Protein AF-R4VV51-F1 (afdb_monomer)

Radius of gyration: 32.92 Å; Cα contacts (8 Å, |Δi|>4): 30; chains: 1; bounding box: 62×22×104 Å

Mean predicted aligned error: 7.55 Å

Foldseek 3Di:
DVVVLVVVVVVLVVVLVVLVVVLVVVLVVLVVVLVVLVVVLVVVVVVLVVVLVVVVVVVVVVCVVPVPDDCPVVNVVSVVVSVVVVVVSVVVSVVVSVVSVVVSVVSNVVSVVVSVVSVVVSVVVVVVSVVVVVVVVVVVVVVVVVD

Sequence (147 aa):
MTTAFDFQRSMIEQTHQMTHETIEAQKTAVNAMADSVATLEQVADQNVELSHEAVHAYLDAIEQVVPEAEFGDVRELVDDGYESAAEFQDETWTAVHEAVEEGVQNFETAADNYGEMVDSSFDTYLQAHEQVEASAEEFEEIDVSAD

Nearest PDB structures (foldseek):
  7n6g-assembly1_3T  TM=4.284E-01  e=4.941E+00  Chlamydomonas reinhardtii

pLDDT: mean 90.92, std 7.89, range [49.34, 97.81]

Solvent-accessible surface area (backbone atoms only — not comparable to full-atom values): 7995 Å² total; per-residue (Å²): 115,64,77,60,53,55,52,51,52,52,54,49,55,51,51,51,51,52,50,53,54,49,52,52,52,49,51,51,52,52,52,55,54,51,57,46,50,63,54,51,50,56,52,50,53,52,51,50,54,54,51,52,51,49,52,51,52,52,52,53,56,48,33,76,76,38,77,87,60,81,54,63,73,56,49,52,54,49,50,55,50,50,51,56,50,48,54,54,46,52,57,49,50,51,54,49,50,53,53,46,53,52,49,49,54,52,46,49,54,52,49,50,56,48,49,55,51,50,50,54,52,47,56,52,49,49,55,55,49,54,54,50,50,55,53,52,53,53,52,51,55,54,55,68,72,74,112

Structure (mmCIF, N/CA/C/O backbone):
data_AF-R4VV51-F1
#
_entry.id   AF-R4VV51-F1
#
loop_
_atom_site.group_PDB
_atom_site.id
_atom_site.type_symbol
_atom_site.label_atom_id
_atom_site.label_alt_id
_atom_site.label_comp_id
_atom_site.label_asym_id
_atom_site.label_entity_id
_atom_site.label_seq_id
_atom_site.pdbx_PDB_ins_code
_atom_site.Cartn_x
_atom_site.Cartn_y
_atom_site.Cartn_z
_atom_site.occupancy
_atom_site.B_iso_or_equiv
_atom_site.auth_seq_id
_atom_site.auth_comp_id
_atom_site.auth_asym_id
_atom_site.auth_atom_id
_atom_site.pdbx_PDB_model_num
ATOM 1 N N . MET A 1 1 ? 16.305 -6.384 -49.659 1.00 66.88 1 MET A N 1
ATOM 2 C CA . MET A 1 1 ? 16.487 -6.360 -48.186 1.00 66.88 1 MET A CA 1
ATOM 3 C C . MET A 1 1 ? 15.325 -5.703 -47.442 1.00 66.88 1 MET A C 1
ATOM 5 O O . MET A 1 1 ? 15.006 -6.150 -46.347 1.00 66.88 1 MET A O 1
ATOM 9 N N . THR A 1 2 ? 14.642 -4.738 -48.054 1.00 76.75 2 THR A N 1
ATOM 10 C CA . THR A 1 2 ? 13.530 -3.941 -47.502 1.00 76.75 2 THR A CA 1
ATOM 11 C C . THR A 1 2 ? 12.468 -4.741 -46.730 1.00 76.75 2 THR A C 1
ATOM 13 O O . THR A 1 2 ? 12.211 -4.452 -45.572 1.00 76.75 2 THR A O 1
ATOM 16 N N . THR A 1 3 ? 11.945 -5.853 -47.270 1.00 83.19 3 THR A N 1
ATOM 17 C CA . THR A 1 3 ? 10.921 -6.664 -46.567 1.00 83.19 3 THR A CA 1
ATOM 18 C C . THR A 1 3 ? 11.386 -7.233 -45.216 1.00 83.19 3 THR A C 1
ATOM 20 O O . THR A 1 3 ? 10.570 -7.459 -44.325 1.00 83.19 3 THR A O 1
ATOM 23 N N . ALA A 1 4 ? 12.687 -7.497 -45.046 1.00 82.44 4 ALA A N 1
ATOM 24 C CA . ALA A 1 4 ? 13.231 -7.963 -43.771 1.00 82.44 4 ALA A CA 1
ATOM 25 C C . ALA A 1 4 ? 13.400 -6.810 -42.767 1.00 82.44 4 ALA A C 1
ATOM 27 O O . ALA A 1 4 ? 13.157 -7.018 -41.578 1.00 82.44 4 ALA A O 1
ATOM 28 N N . PHE A 1 5 ? 13.773 -5.615 -43.238 1.00 85.75 5 PHE A N 1
ATOM 29 C CA . PHE A 1 5 ? 13.862 -4.401 -42.423 1.00 85.75 5 PHE A CA 1
ATOM 30 C C . PHE A 1 5 ? 12.477 -3.932 -41.957 1.00 85.75 5 PHE A C 1
ATOM 32 O O . PHE A 1 5 ? 12.295 -3.708 -40.762 1.00 85.75 5 PHE A O 1
ATOM 39 N N . ASP A 1 6 ? 11.471 -3.951 -42.836 1.00 83.88 6 ASP A N 1
ATOM 40 C CA . ASP A 1 6 ? 10.069 -3.660 -42.495 1.00 83.88 6 ASP A CA 1
ATOM 41 C C . ASP A 1 6 ? 9.536 -4.587 -41.394 1.00 83.88 6 ASP A C 1
ATOM 43 O O . ASP A 1 6 ? 8.883 -4.159 -40.439 1.00 83.88 6 ASP A O 1
ATOM 47 N N . PHE A 1 7 ? 9.838 -5.885 -41.507 1.00 87.44 7 PHE A N 1
ATOM 48 C CA . PHE A 1 7 ? 9.443 -6.866 -40.502 1.00 87.44 7 PHE A CA 1
ATOM 49 C C . PHE A 1 7 ? 10.130 -6.603 -39.155 1.00 87.44 7 PHE A C 1
ATOM 51 O O . PHE A 1 7 ? 9.480 -6.671 -38.111 1.00 87.44 7 PHE A O 1
ATOM 58 N N . GLN A 1 8 ? 11.427 -6.273 -39.166 1.00 86.50 8 GLN A N 1
ATOM 59 C CA . GLN A 1 8 ? 12.164 -5.897 -37.957 1.00 86.50 8 GLN A CA 1
ATOM 60 C C . GLN A 1 8 ? 11.563 -4.650 -37.310 1.00 86.50 8 GLN A C 1
ATOM 62 O O . GLN A 1 8 ? 11.255 -4.697 -36.121 1.00 86.50 8 GLN A O 1
ATOM 67 N N . ARG A 1 9 ? 11.303 -3.597 -38.090 1.00 87.62 9 ARG A N 1
ATOM 68 C CA . ARG A 1 9 ? 10.659 -2.365 -37.625 1.00 87.62 9 ARG A CA 1
ATOM 69 C C . ARG A 1 9 ? 9.313 -2.640 -36.953 1.00 87.62 9 ARG A C 1
ATOM 71 O O . ARG A 1 9 ? 9.108 -2.217 -35.821 1.00 87.62 9 ARG A O 1
ATOM 78 N N . SER A 1 10 ? 8.447 -3.439 -37.580 1.00 89.62 10 SER A N 1
ATOM 79 C CA . SER A 1 10 ? 7.157 -3.828 -36.985 1.00 89.62 10 SER A CA 1
ATOM 80 C C . SER A 1 10 ? 7.298 -4.583 -35.657 1.00 89.62 10 SER A C 1
ATOM 82 O O . SER A 1 10 ? 6.535 -4.337 -34.727 1.00 89.62 10 SER A O 1
ATOM 84 N N . MET A 1 11 ? 8.257 -5.509 -35.535 1.00 88.81 11 MET A N 1
ATOM 85 C CA . MET A 1 11 ? 8.483 -6.236 -34.274 1.00 88.81 11 MET A CA 1
ATOM 86 C C . MET A 1 11 ? 8.996 -5.320 -33.158 1.00 88.81 11 MET A C 1
ATOM 88 O O . MET A 1 11 ? 8.626 -5.479 -31.993 1.00 88.81 11 MET A O 1
ATOM 92 N N . ILE A 1 12 ? 9.860 -4.376 -33.527 1.00 87.94 12 ILE A N 1
ATOM 93 C CA . ILE A 1 12 ? 10.438 -3.367 -32.644 1.00 87.94 12 ILE A CA 1
ATOM 94 C C . ILE A 1 12 ? 9.297 -2.473 -32.118 1.00 87.94 12 ILE A C 1
ATOM 96 O O . ILE A 1 12 ? 9.065 -2.449 -30.909 1.00 87.94 12 ILE A O 1
ATOM 100 N N . GLU A 1 13 ? 8.489 -1.878 -33.000 1.00 89.38 13 GLU A N 1
ATOM 101 C CA . GLU A 1 13 ? 7.303 -1.069 -32.645 1.00 89.38 13 GLU A CA 1
ATOM 102 C C . GLU A 1 13 ? 6.301 -1.839 -31.770 1.00 89.38 13 GLU A C 1
ATOM 104 O O . GLU A 1 13 ? 5.819 -1.324 -30.762 1.00 89.38 13 GLU A O 1
ATOM 109 N N . GLN A 1 14 ? 6.049 -3.113 -32.077 1.00 92.81 14 GLN A N 1
ATOM 110 C CA . GLN A 1 14 ? 5.167 -3.951 -31.264 1.00 92.81 14 GLN A CA 1
ATOM 111 C C . GLN A 1 14 ? 5.712 -4.195 -29.848 1.00 92.81 14 GLN A C 1
ATOM 113 O O . GLN A 1 14 ? 4.947 -4.217 -28.884 1.00 92.81 14 GLN A O 1
ATOM 118 N N . THR A 1 15 ? 7.025 -4.379 -29.701 1.00 90.94 15 THR A N 1
ATOM 119 C CA . THR A 1 15 ? 7.662 -4.577 -28.387 1.00 90.94 15 THR A CA 1
ATOM 120 C C . THR A 1 15 ? 7.609 -3.299 -27.551 1.00 90.94 15 THR A C 1
ATOM 122 O O . THR A 1 15 ? 7.370 -3.349 -26.342 1.00 90.94 15 THR A O 1
ATOM 125 N N . HIS A 1 16 ? 7.800 -2.149 -28.197 1.00 91.81 16 HIS A N 1
ATOM 126 C CA . HIS A 1 16 ? 7.688 -0.832 -27.575 1.00 91.81 16 HIS A CA 1
ATOM 127 C C . HIS A 1 16 ? 6.284 -0.573 -27.040 1.00 91.81 16 HIS A C 1
ATOM 129 O O . HIS A 1 16 ? 6.122 -0.293 -25.850 1.00 91.81 16 HIS A O 1
ATOM 135 N N . GLN A 1 17 ? 5.270 -0.812 -27.871 1.00 93.81 17 GLN A N 1
ATOM 136 C CA . GLN A 1 17 ? 3.879 -0.703 -27.457 1.00 93.81 17 GLN A CA 1
ATOM 137 C C . GLN A 1 17 ? 3.551 -1.657 -26.298 1.00 93.81 17 GLN A C 1
ATOM 139 O O . GLN A 1 17 ? 2.963 -1.237 -25.304 1.00 93.81 17 GLN A O 1
ATOM 144 N N . MET A 1 18 ? 3.986 -2.919 -26.375 1.00 96.00 18 MET A N 1
ATOM 145 C CA . MET A 1 18 ? 3.770 -3.895 -25.300 1.00 96.00 18 MET A CA 1
ATOM 146 C C . MET A 1 18 ? 4.420 -3.463 -23.978 1.00 96.00 18 MET A C 1
ATOM 148 O O . MET A 1 18 ? 3.883 -3.730 -22.901 1.00 96.00 18 MET A O 1
ATOM 152 N N . THR A 1 19 ? 5.572 -2.793 -24.041 1.00 94.25 19 THR A N 1
ATOM 153 C CA . THR A 1 19 ? 6.252 -2.273 -22.849 1.00 94.25 19 THR A CA 1
ATOM 154 C C . THR A 1 19 ? 5.420 -1.175 -22.192 1.00 94.25 19 THR A C 1
ATOM 156 O O . THR A 1 19 ? 5.174 -1.240 -20.989 1.00 94.25 19 THR A O 1
ATOM 159 N N . HIS A 1 20 ? 4.907 -0.233 -22.985 1.00 95.12 20 HIS A N 1
ATOM 160 C CA . HIS A 1 20 ? 3.994 0.811 -22.519 1.00 95.12 20 HIS A CA 1
ATOM 161 C C . HIS A 1 20 ? 2.710 0.234 -21.910 1.00 95.12 20 HIS A C 1
ATOM 163 O O . HIS A 1 20 ? 2.332 0.583 -20.793 1.00 95.12 20 HIS A O 1
ATOM 169 N N . GLU A 1 21 ? 2.075 -0.716 -22.598 1.00 96.69 21 GLU A N 1
ATOM 170 C CA . GLU A 1 21 ? 0.874 -1.398 -22.102 1.00 96.69 21 GLU A CA 1
ATOM 171 C C . GLU A 1 21 ? 1.137 -2.138 -20.782 1.00 96.69 21 GLU A C 1
ATOM 173 O O . GLU A 1 21 ? 0.287 -2.154 -19.893 1.00 96.69 21 GLU A O 1
ATOM 178 N N . THR A 1 22 ? 2.330 -2.716 -20.620 1.00 96.44 22 THR A N 1
ATOM 179 C CA . THR A 1 22 ? 2.732 -3.382 -19.375 1.00 96.44 22 THR A CA 1
ATOM 180 C C . THR A 1 22 ? 2.908 -2.385 -18.232 1.00 96.44 22 THR A C 1
ATOM 182 O O . THR A 1 22 ? 2.463 -2.662 -17.119 1.00 96.44 22 THR A O 1
ATOM 185 N N . ILE A 1 23 ? 3.531 -1.232 -18.489 1.00 96.12 23 ILE A N 1
ATOM 186 C CA . ILE A 1 23 ? 3.700 -0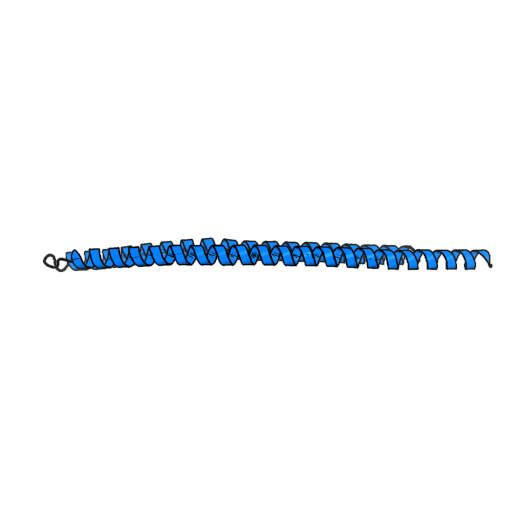.161 -17.497 1.00 96.12 23 ILE A CA 1
ATOM 187 C C . ILE A 1 23 ? 2.329 0.347 -17.029 1.00 96.12 23 ILE A C 1
ATOM 189 O O . ILE A 1 23 ? 2.064 0.401 -15.828 1.00 96.12 23 ILE A O 1
ATOM 193 N N . GLU A 1 24 ? 1.421 0.624 -17.962 1.00 96.25 24 GLU A N 1
ATOM 194 C CA . GLU A 1 24 ? 0.063 1.079 -17.646 1.00 96.25 24 GLU A CA 1
ATOM 195 C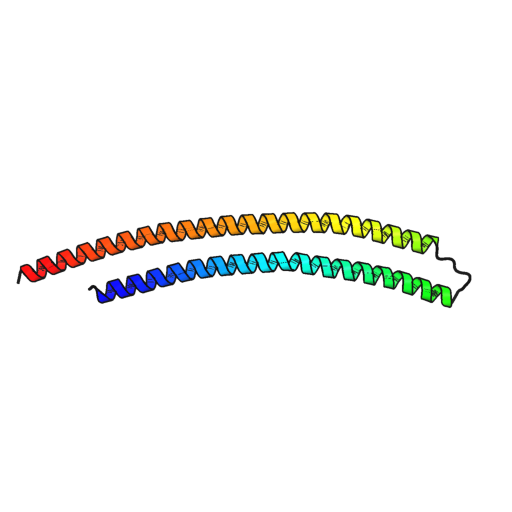 C . GLU A 1 24 ? -0.754 0.016 -16.896 1.00 96.25 24 GLU A C 1
ATOM 197 O O . GLU A 1 24 ? -1.475 0.324 -15.940 1.00 96.25 24 GLU A O 1
ATOM 202 N N . ALA A 1 25 ? -0.594 -1.263 -17.248 1.00 97.62 25 ALA A N 1
ATOM 203 C CA . ALA A 1 25 ? -1.204 -2.361 -16.503 1.00 97.62 25 ALA A CA 1
ATOM 204 C C . ALA A 1 25 ? -0.685 -2.434 -15.056 1.00 97.62 25 ALA A C 1
ATOM 206 O O . ALA A 1 25 ? -1.466 -2.679 -14.134 1.00 97.62 25 ALA A O 1
ATOM 207 N N . GLN A 1 26 ? 0.611 -2.193 -14.835 1.00 95.94 26 GLN A N 1
ATOM 208 C CA . GLN A 1 26 ? 1.190 -2.143 -13.491 1.00 95.94 26 GLN A CA 1
ATOM 209 C C . GLN A 1 26 ? 0.667 -0.948 -12.688 1.00 95.94 26 GLN A C 1
ATOM 211 O O . GLN A 1 26 ? 0.258 -1.139 -11.544 1.00 95.94 26 GLN A O 1
ATOM 216 N N . LYS A 1 27 ? 0.599 0.251 -13.283 1.00 97.06 27 LYS A N 1
ATOM 217 C CA . LYS A 1 27 ? 0.005 1.447 -12.651 1.00 97.06 27 LYS A CA 1
ATOM 218 C C . LYS A 1 27 ? -1.450 1.203 -12.256 1.00 97.06 27 LYS A C 1
ATOM 220 O O . LYS A 1 27 ? -1.8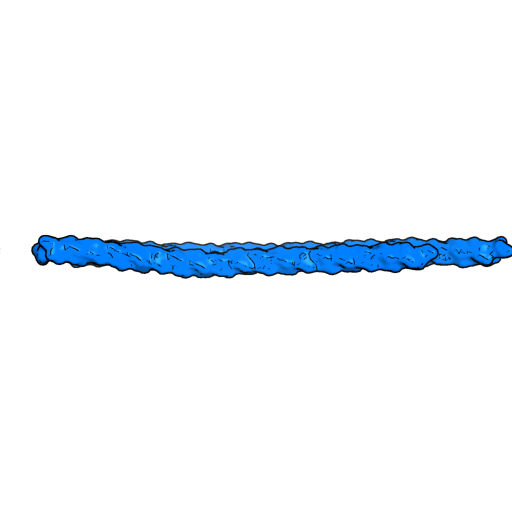41 1.477 -11.125 1.00 97.06 27 LYS A O 1
ATOM 225 N N . THR A 1 28 ? -2.232 0.594 -13.145 1.00 97.50 28 THR A N 1
ATOM 226 C CA . THR A 1 28 ? -3.625 0.215 -12.865 1.00 97.50 28 THR A CA 1
ATOM 227 C C . THR A 1 28 ? -3.722 -0.764 -11.692 1.00 97.50 28 THR A C 1
ATOM 229 O O . THR A 1 28 ? -4.563 -0.598 -10.813 1.00 97.50 28 THR A O 1
ATOM 232 N N . ALA A 1 29 ? -2.857 -1.783 -11.650 1.00 97.38 29 ALA A N 1
ATOM 233 C CA . ALA A 1 29 ? -2.854 -2.767 -10.570 1.00 97.38 29 ALA A CA 1
ATOM 234 C C . ALA A 1 29 ? -2.480 -2.149 -9.214 1.00 97.38 29 ALA A C 1
ATOM 236 O O . ALA A 1 29 ? -3.087 -2.491 -8.202 1.00 97.38 29 ALA A O 1
ATOM 237 N N . VAL A 1 30 ? -1.508 -1.234 -9.196 1.00 96.00 30 VAL A N 1
ATOM 238 C CA . VAL A 1 30 ? -1.092 -0.509 -7.988 1.00 96.00 30 VAL A CA 1
ATOM 239 C C . VAL A 1 30 ? -2.220 0.385 -7.469 1.00 96.00 30 VAL A C 1
ATOM 241 O O . VAL A 1 30 ? -2.539 0.309 -6.285 1.00 96.00 30 VAL A O 1
ATOM 244 N N . ASN A 1 31 ? -2.890 1.138 -8.344 1.00 95.56 31 ASN A N 1
ATOM 245 C CA . ASN A 1 31 ? -4.063 1.936 -7.970 1.00 95.56 31 ASN A CA 1
ATOM 246 C C . ASN A 1 31 ? -5.198 1.060 -7.416 1.00 95.56 31 ASN A C 1
ATOM 248 O O . ASN A 1 31 ? -5.744 1.350 -6.360 1.00 95.56 31 ASN A O 1
ATOM 252 N N . ALA A 1 32 ? -5.487 -0.080 -8.050 1.00 96.88 32 ALA A N 1
ATOM 253 C CA . ALA A 1 32 ? -6.500 -1.008 -7.545 1.00 96.88 32 ALA A CA 1
ATOM 254 C C . ALA A 1 32 ? -6.143 -1.596 -6.164 1.00 96.88 32 ALA A C 1
ATOM 256 O O . ALA A 1 32 ? -7.027 -1.853 -5.345 1.00 96.88 32 ALA A O 1
ATOM 257 N N . MET A 1 33 ? -4.854 -1.825 -5.888 1.00 94.44 33 MET A N 1
ATOM 258 C CA . MET A 1 33 ? -4.401 -2.214 -4.550 1.00 94.44 33 MET A CA 1
ATOM 259 C C . MET A 1 33 ? -4.578 -1.075 -3.543 1.00 94.44 33 MET A C 1
ATOM 261 O O . MET A 1 33 ? -5.014 -1.342 -2.426 1.00 94.44 33 MET A O 1
ATOM 265 N N . ALA A 1 34 ? -4.292 0.170 -3.923 1.00 95.00 34 ALA A N 1
ATOM 266 C CA . ALA A 1 34 ? -4.526 1.331 -3.069 1.00 95.00 34 ALA A CA 1
ATOM 267 C C . ALA A 1 34 ? -6.016 1.492 -2.730 1.00 95.00 34 ALA A C 1
ATOM 269 O O . ALA A 1 34 ? -6.369 1.556 -1.556 1.00 95.00 34 ALA A O 1
ATOM 270 N N . ASP A 1 35 ? -6.902 1.390 -3.722 1.00 93.69 35 ASP A N 1
ATOM 271 C CA . ASP A 1 35 ? -8.357 1.427 -3.519 1.00 93.69 35 ASP A CA 1
ATOM 272 C C . ASP A 1 35 ? -8.854 0.315 -2.575 1.00 93.69 35 ASP A C 1
ATOM 274 O O . ASP A 1 35 ? -9.837 0.475 -1.844 1.00 93.69 35 ASP A O 1
ATOM 278 N N . SER A 1 36 ? -8.169 -0.835 -2.550 1.00 95.81 36 SER A N 1
ATOM 279 C CA . SER A 1 36 ? -8.524 -1.930 -1.643 1.00 95.81 36 SER A CA 1
ATOM 280 C C . SER A 1 36 ? -8.314 -1.579 -0.167 1.00 95.81 36 SER A C 1
ATOM 282 O O . SER A 1 36 ? -9.007 -2.133 0.685 1.00 95.81 36 SER A O 1
ATOM 284 N N . VAL A 1 37 ? -7.428 -0.628 0.146 1.00 96.19 37 VAL A N 1
ATOM 285 C CA . VAL A 1 37 ? -7.182 -0.156 1.517 1.00 96.19 37 VAL A CA 1
ATOM 286 C C . VAL A 1 37 ? -8.428 0.514 2.090 1.00 96.19 37 VAL A C 1
ATOM 288 O O . VAL A 1 37 ? -8.835 0.165 3.194 1.00 96.19 37 VAL A O 1
ATOM 291 N N . ALA A 1 38 ? -9.112 1.355 1.309 1.00 91.88 38 ALA A N 1
ATOM 292 C CA . ALA A 1 38 ? -10.389 1.954 1.712 1.00 91.88 38 ALA A CA 1
ATOM 293 C C . ALA A 1 38 ? -11.476 0.893 1.970 1.00 91.88 38 ALA A C 1
ATOM 295 O O . ALA A 1 38 ? -12.313 1.024 2.861 1.00 91.88 38 ALA A O 1
ATOM 296 N N . THR A 1 39 ? -11.451 -0.210 1.214 1.00 95.12 39 THR A N 1
ATOM 297 C CA . THR A 1 39 ? -12.362 -1.338 1.465 1.00 95.12 39 THR A CA 1
ATOM 298 C C . THR A 1 39 ? -12.027 -2.051 2.779 1.00 95.12 39 THR A C 1
ATOM 300 O O . THR A 1 39 ? -12.931 -2.479 3.496 1.00 95.12 39 THR A O 1
ATOM 303 N N . LEU A 1 40 ? -10.738 -2.196 3.108 1.00 95.12 40 LEU A N 1
ATOM 304 C CA . LEU A 1 40 ? -10.293 -2.818 4.357 1.00 95.12 40 LEU A CA 1
ATOM 305 C C . LEU A 1 40 ? -10.661 -1.975 5.580 1.00 95.12 40 LEU A C 1
ATOM 307 O O . LEU A 1 40 ? -11.135 -2.543 6.561 1.00 95.12 40 LEU A O 1
ATOM 311 N N . GLU A 1 41 ? -10.494 -0.657 5.499 1.00 94.75 41 GLU A N 1
ATOM 312 C CA . GLU A 1 41 ? -10.951 0.300 6.512 1.00 94.75 41 GLU A CA 1
ATOM 313 C C . GLU A 1 41 ? -12.453 0.146 6.772 1.00 94.75 41 GLU A C 1
ATOM 315 O O . GLU A 1 41 ? -12.857 -0.160 7.891 1.00 94.75 41 GLU A O 1
ATOM 320 N N . GLN A 1 42 ? -13.279 0.185 5.721 1.00 93.94 42 GLN A N 1
ATOM 321 C CA . GLN A 1 42 ? -14.729 0.044 5.867 1.00 93.94 42 GLN A CA 1
ATOM 322 C C . GLN A 1 42 ? -15.143 -1.289 6.519 1.00 93.94 42 GLN A C 1
ATOM 324 O O . GLN A 1 42 ? -16.137 -1.362 7.245 1.00 93.94 42 GLN A O 1
ATOM 329 N N . VAL A 1 43 ? -14.420 -2.379 6.241 1.00 95.81 43 VAL A N 1
ATOM 330 C CA . VAL A 1 43 ? -14.655 -3.680 6.890 1.00 95.81 43 VAL A CA 1
ATOM 331 C C . VAL A 1 43 ? -14.196 -3.665 8.349 1.00 95.81 43 VAL A C 1
ATOM 333 O O . VAL A 1 43 ? -14.831 -4.303 9.192 1.00 95.81 43 VAL A O 1
ATOM 336 N N . ALA A 1 44 ? -13.101 -2.973 8.662 1.00 92.56 44 ALA A N 1
ATOM 337 C CA . ALA A 1 44 ? -12.626 -2.818 10.028 1.00 92.56 44 ALA A CA 1
ATOM 338 C C . ALA A 1 44 ? -13.647 -2.046 10.876 1.00 92.56 44 ALA A C 1
ATOM 340 O O . ALA A 1 44 ? -14.008 -2.531 11.947 1.00 92.56 44 ALA A O 1
ATOM 341 N N . ASP A 1 45 ? -14.183 -0.939 10.365 1.00 91.88 45 ASP A N 1
ATOM 342 C CA . ASP A 1 45 ? -15.184 -0.117 11.057 1.00 91.88 45 ASP A CA 1
ATOM 343 C C . ASP A 1 45 ? -16.467 -0.905 11.345 1.00 91.88 45 ASP A C 1
ATOM 345 O O . ASP A 1 45 ? -16.919 -0.975 12.488 1.00 91.88 45 ASP A O 1
ATOM 349 N N . GLN A 1 46 ? -16.986 -1.629 10.347 1.00 94.06 46 GLN A N 1
ATOM 350 C CA . GLN A 1 46 ? -18.138 -2.519 10.534 1.00 94.06 46 GLN A CA 1
ATOM 351 C C . GLN A 1 46 ? -17.888 -3.587 11.609 1.00 94.06 46 GLN A C 1
ATOM 353 O O . GLN A 1 46 ? -18.788 -3.927 12.373 1.00 94.06 46 GLN A O 1
ATOM 358 N N . ASN A 1 47 ? -16.677 -4.147 11.691 1.00 92.94 47 ASN A N 1
ATOM 359 C CA . ASN A 1 47 ? -16.354 -5.139 12.719 1.00 92.94 47 ASN A CA 1
ATOM 360 C C . ASN A 1 47 ? -16.295 -4.531 14.125 1.00 92.94 47 ASN A C 1
ATOM 362 O O . ASN A 1 47 ? -16.653 -5.215 15.090 1.00 92.94 47 ASN A O 1
ATOM 366 N N . VAL A 1 48 ? -15.841 -3.282 14.250 1.00 92.31 48 VAL A N 1
ATOM 367 C CA . VAL A 1 48 ? -15.828 -2.549 15.521 1.00 92.31 48 VAL A CA 1
ATOM 368 C C . VAL A 1 48 ? -17.256 -2.297 15.988 1.00 92.31 48 VAL A C 1
ATOM 370 O O . VAL A 1 48 ? -17.585 -2.679 17.110 1.00 92.31 48 VAL A O 1
ATOM 373 N N . GLU A 1 49 ? -18.120 -1.778 15.113 1.00 91.50 49 GLU A N 1
ATOM 374 C CA . GLU A 1 49 ? -19.544 -1.559 15.404 1.00 91.50 49 GLU A CA 1
ATOM 375 C C . GLU A 1 49 ? -20.242 -2.862 15.820 1.00 91.50 49 GLU A C 1
ATOM 377 O O . GLU A 1 49 ? -20.882 -2.930 16.868 1.00 91.50 49 GLU A O 1
ATOM 382 N N . LEU A 1 50 ? -20.041 -3.947 15.065 1.00 96.06 50 LEU A N 1
ATOM 383 C CA . LEU A 1 50 ? -20.612 -5.257 15.396 1.00 96.06 50 LEU A CA 1
ATOM 384 C C . LEU A 1 50 ? -20.122 -5.788 16.749 1.00 96.06 50 LEU A C 1
ATOM 386 O O . LEU A 1 50 ? -20.887 -6.406 17.493 1.00 96.06 50 LEU A O 1
ATOM 390 N N . SER A 1 51 ? -18.843 -5.584 17.070 1.00 93.88 51 SER A N 1
ATOM 391 C CA . SER A 1 51 ? -18.274 -6.013 18.351 1.00 93.88 51 SER A CA 1
ATOM 392 C C . SER A 1 51 ? -18.827 -5.186 19.511 1.00 93.88 51 SER A C 1
ATOM 394 O O . SER A 1 51 ? -19.141 -5.746 20.564 1.00 93.88 51 SER A O 1
ATOM 396 N N . HIS A 1 52 ? -18.996 -3.878 19.309 1.00 94.31 52 HIS A N 1
ATOM 397 C CA . HIS A 1 52 ? -19.604 -2.961 20.270 1.00 94.31 52 HIS A CA 1
ATOM 398 C C . HIS A 1 52 ? -21.054 -3.353 20.570 1.00 94.31 52 HIS A C 1
ATOM 400 O O . HIS A 1 52 ? -21.405 -3.592 21.728 1.00 94.31 52 HIS A O 1
ATOM 406 N N . GLU A 1 53 ? -21.861 -3.563 19.529 1.00 94.69 53 GLU A N 1
ATOM 407 C CA . GLU A 1 53 ? -23.245 -4.031 19.651 1.00 94.69 53 GLU A CA 1
ATOM 408 C C . GLU A 1 53 ? -23.343 -5.399 20.338 1.00 94.69 53 GLU A C 1
ATOM 410 O O . GLU A 1 53 ? -24.222 -5.621 21.174 1.00 94.69 53 GLU A O 1
ATOM 415 N N . ALA A 1 54 ? -22.431 -6.328 20.033 1.00 96.38 54 ALA A N 1
ATOM 416 C CA . ALA A 1 54 ? -22.416 -7.652 20.649 1.00 96.38 54 ALA A CA 1
ATOM 417 C C . ALA A 1 54 ? -22.133 -7.596 22.159 1.00 96.38 54 ALA A C 1
ATOM 419 O O . ALA A 1 54 ? -22.717 -8.373 22.921 1.00 96.38 54 ALA A O 1
ATOM 420 N N . VAL A 1 55 ? -21.262 -6.682 22.604 1.00 94.75 55 VAL A N 1
ATOM 421 C CA . VAL A 1 55 ? -20.997 -6.467 24.034 1.00 94.75 55 VAL A CA 1
ATOM 422 C C . VAL A 1 55 ? -22.246 -5.929 24.729 1.00 94.75 55 VAL A C 1
ATOM 424 O O . VAL A 1 55 ? -22.641 -6.481 25.758 1.00 94.75 55 VAL A O 1
ATOM 427 N N . HIS A 1 56 ? -22.915 -4.929 24.150 1.00 93.81 56 HIS A N 1
ATOM 428 C CA . HIS A 1 56 ? -24.179 -4.410 24.687 1.00 93.81 56 HIS A CA 1
ATOM 429 C C . HIS A 1 56 ? -25.262 -5.487 24.754 1.00 93.81 56 HIS A C 1
ATOM 431 O O . HIS A 1 56 ? -25.856 -5.697 25.810 1.00 93.81 56 HIS A O 1
ATOM 437 N N . ALA A 1 57 ? -25.440 -6.263 23.684 1.00 95.12 57 ALA A N 1
ATOM 438 C CA . ALA A 1 57 ? -26.400 -7.363 23.649 1.00 95.12 57 ALA A CA 1
ATOM 439 C C . ALA A 1 57 ? -26.108 -8.441 24.710 1.00 95.12 57 ALA A C 1
ATOM 441 O O . ALA A 1 57 ? -27.030 -9.041 25.271 1.00 95.12 57 ALA A O 1
ATOM 442 N N . TYR A 1 58 ? -24.830 -8.698 25.006 1.00 92.88 58 TYR A N 1
ATOM 443 C CA . TYR A 1 58 ? -24.434 -9.613 26.074 1.00 92.88 58 TYR A CA 1
ATOM 444 C C . TYR A 1 58 ? -24.795 -9.069 27.464 1.00 92.88 58 TYR A C 1
ATOM 446 O O . TYR A 1 58 ? -25.325 -9.819 28.287 1.00 92.88 58 TYR A O 1
ATOM 454 N N . LEU A 1 59 ? -24.567 -7.776 27.718 1.00 92.25 59 LEU A N 1
ATOM 455 C CA . LEU A 1 59 ? -24.976 -7.119 28.966 1.00 92.25 59 LEU A CA 1
ATOM 456 C C . LEU A 1 59 ? -26.505 -7.138 29.129 1.00 92.25 59 LEU A C 1
ATOM 458 O O . LEU A 1 59 ? -27.004 -7.539 30.183 1.00 92.25 59 LEU A O 1
ATOM 462 N N . ASP A 1 60 ? -27.247 -6.835 28.063 1.00 91.19 60 ASP A N 1
ATOM 463 C CA . ASP A 1 60 ? -28.715 -6.879 28.038 1.00 91.19 60 ASP A CA 1
ATOM 464 C C . ASP A 1 60 ? -29.266 -8.283 28.334 1.00 91.19 60 ASP A C 1
ATOM 466 O O . ASP A 1 60 ? -30.298 -8.444 28.992 1.00 91.19 60 ASP A O 1
ATOM 470 N N . ALA A 1 61 ? -28.597 -9.333 27.850 1.00 92.88 61 ALA A N 1
ATOM 471 C CA . ALA A 1 61 ? -28.984 -10.713 28.133 1.00 92.88 61 ALA A CA 1
ATOM 472 C C . ALA A 1 61 ? -28.790 -11.076 29.615 1.00 92.88 61 ALA A C 1
ATOM 474 O O . ALA A 1 61 ? -29.587 -11.839 30.166 1.00 92.88 61 ALA A O 1
ATOM 475 N N . ILE A 1 62 ? -27.763 -10.530 30.274 1.00 91.25 62 ILE A N 1
ATOM 476 C CA . ILE A 1 62 ? -27.527 -10.756 31.705 1.00 91.25 62 ILE A CA 1
ATOM 477 C C . ILE A 1 62 ? -28.559 -10.008 32.552 1.00 91.25 62 ILE A C 1
ATOM 479 O O . ILE A 1 62 ? -29.113 -10.606 33.475 1.00 91.25 62 ILE A O 1
ATOM 483 N N . GLU A 1 63 ? -28.872 -8.751 32.227 1.00 87.38 63 GLU A N 1
ATOM 484 C CA . GLU A 1 63 ? -29.895 -7.967 32.945 1.00 87.38 63 GLU A CA 1
ATOM 485 C C . GLU A 1 63 ? -31.277 -8.626 32.893 1.00 87.38 63 GLU A C 1
ATOM 487 O O . GLU A 1 63 ? -32.019 -8.609 33.874 1.00 87.38 63 GLU A O 1
ATOM 492 N N . GLN A 1 64 ? -31.610 -9.295 31.785 1.00 89.94 64 GLN A N 1
ATOM 493 C CA . GLN A 1 64 ? -32.846 -10.077 31.679 1.00 89.94 64 GLN A CA 1
ATOM 494 C C . GLN A 1 64 ? -32.906 -11.257 32.663 1.00 89.94 64 GLN A C 1
ATOM 496 O O . GLN A 1 64 ? -33.997 -11.664 33.067 1.00 89.94 64 GLN A O 1
ATOM 501 N N . VAL A 1 65 ? -31.756 -11.826 33.039 1.00 90.75 65 VAL A N 1
ATOM 502 C CA . VAL A 1 65 ? -31.658 -12.961 33.973 1.00 90.75 65 VAL A CA 1
ATOM 503 C C . VAL A 1 65 ? -31.521 -12.485 35.421 1.00 90.75 65 VAL A C 1
ATOM 505 O O . VAL A 1 65 ? -32.039 -13.143 36.325 1.00 90.75 65 VAL A O 1
ATOM 508 N N . VAL A 1 66 ? -30.847 -11.355 35.647 1.00 90.31 66 VAL A N 1
ATOM 509 C CA . VAL A 1 66 ? -30.598 -10.767 36.971 1.00 90.31 66 VAL A CA 1
ATOM 510 C C . VAL A 1 66 ? -30.990 -9.282 36.949 1.00 90.31 66 VAL A C 1
ATOM 512 O O . VAL A 1 66 ? -30.130 -8.428 36.744 1.00 90.31 66 VAL A O 1
ATOM 515 N N . PRO A 1 67 ? -32.273 -8.949 37.191 1.00 79.19 67 PRO A N 1
ATOM 516 C CA . PRO A 1 67 ? -32.776 -7.577 37.072 1.00 79.19 67 PRO A CA 1
ATOM 517 C C . PRO A 1 67 ? -32.203 -6.600 38.106 1.00 79.19 67 PRO A C 1
ATOM 519 O O . PRO A 1 67 ? -32.365 -5.395 37.956 1.00 79.19 67 PRO A O 1
ATOM 522 N N . GLU A 1 68 ? -31.588 -7.106 39.182 1.00 83.81 68 GLU A N 1
ATOM 523 C CA . GLU A 1 68 ? -30.925 -6.275 40.196 1.00 83.81 68 GLU A CA 1
ATOM 524 C C . GLU A 1 68 ? -29.478 -5.911 39.825 1.00 83.81 68 GLU A C 1
ATOM 526 O O . GLU A 1 68 ? -28.835 -5.158 40.556 1.00 83.81 68 GLU A O 1
ATOM 531 N N . ALA A 1 69 ? -28.935 -6.475 38.741 1.00 78.75 69 ALA A N 1
ATOM 532 C CA . ALA A 1 69 ? -27.611 -6.120 38.257 1.00 78.75 69 ALA A CA 1
ATOM 533 C C . ALA A 1 69 ? -27.681 -4.789 37.495 1.00 78.75 69 ALA A C 1
ATOM 535 O O . ALA A 1 69 ? -28.402 -4.673 36.509 1.00 78.75 69 ALA A O 1
ATOM 536 N N . GLU A 1 70 ? -26.918 -3.795 37.946 1.00 83.31 70 GLU A N 1
ATOM 537 C CA . GLU A 1 70 ? -26.769 -2.509 37.264 1.00 83.31 70 GLU A CA 1
ATOM 538 C C . GLU A 1 70 ? -25.439 -2.498 36.500 1.00 83.31 70 GLU A C 1
ATOM 540 O O . GLU A 1 70 ? -24.370 -2.543 37.109 1.00 83.31 70 GLU A O 1
ATOM 545 N N . PHE A 1 71 ? -25.492 -2.439 35.165 1.00 87.62 71 PHE A N 1
ATOM 546 C CA . PHE A 1 71 ? -24.296 -2.368 34.312 1.00 87.62 71 PHE A CA 1
ATOM 547 C C . PHE A 1 71 ? -24.034 -0.970 33.738 1.00 87.62 71 PHE A C 1
ATOM 549 O O . PHE A 1 71 ? -23.280 -0.854 32.780 1.00 87.62 71 PHE A O 1
ATOM 556 N N . GLY A 1 72 ? -24.634 0.091 34.290 1.00 86.56 72 GLY A N 1
ATOM 557 C CA . GLY A 1 72 ? -24.468 1.469 33.797 1.00 86.56 72 GLY A CA 1
ATOM 558 C C . GLY A 1 72 ? -22.998 1.881 33.660 1.00 86.56 72 GLY A C 1
ATOM 559 O O . GLY A 1 72 ? -22.546 2.149 32.553 1.00 86.56 72 GLY A O 1
ATOM 560 N N . ASP A 1 73 ? -22.238 1.794 34.754 1.00 88.75 73 ASP A N 1
ATOM 561 C CA . ASP A 1 73 ? -20.802 2.121 34.775 1.00 88.75 73 ASP A CA 1
ATOM 562 C C . ASP A 1 73 ? -19.974 1.219 33.839 1.00 88.75 73 ASP A C 1
ATOM 564 O O . ASP A 1 73 ? -18.947 1.627 33.302 1.00 88.75 73 ASP A O 1
ATOM 568 N N . VAL A 1 74 ? -20.406 -0.034 33.643 1.00 90.75 74 VAL A N 1
ATOM 569 C CA . VAL A 1 74 ? -19.737 -0.979 32.735 1.00 90.75 74 VAL A CA 1
ATOM 570 C C . VAL A 1 74 ? -20.007 -0.611 31.278 1.00 90.75 74 VAL A C 1
ATOM 572 O O . VAL A 1 74 ? -19.088 -0.694 30.471 1.00 90.75 74 VAL A O 1
ATOM 575 N N . ARG A 1 75 ? -21.235 -0.198 30.942 1.00 92.38 75 ARG A N 1
ATOM 576 C CA . ARG A 1 75 ? -21.588 0.287 29.602 1.00 92.38 75 ARG A CA 1
ATOM 577 C C . ARG A 1 75 ? -20.826 1.558 29.267 1.00 92.38 75 ARG A C 1
ATOM 579 O O . ARG A 1 75 ? -20.206 1.596 28.218 1.00 92.38 75 ARG A O 1
ATOM 586 N N . GLU A 1 76 ? -20.796 2.523 30.182 1.00 94.12 76 GLU A N 1
ATOM 587 C CA . GLU A 1 76 ? -20.051 3.773 29.995 1.00 94.12 76 GLU A CA 1
ATOM 588 C C . GLU A 1 76 ? -18.556 3.498 29.771 1.00 94.12 76 GLU A C 1
ATOM 590 O O . GLU A 1 76 ? -17.980 3.973 28.802 1.00 94.12 76 GLU A O 1
ATOM 595 N N . LEU A 1 77 ? -17.947 2.609 30.568 1.00 95.31 77 LEU A N 1
ATOM 596 C CA . LEU A 1 77 ? -16.551 2.206 30.365 1.00 95.31 77 LEU A CA 1
ATOM 597 C C . LEU A 1 77 ? -16.306 1.511 29.013 1.00 95.31 77 LEU A C 1
ATOM 599 O O . LEU A 1 77 ? -15.237 1.666 28.421 1.00 95.31 77 LEU A O 1
ATOM 603 N N . VAL A 1 78 ? -17.253 0.687 28.557 1.00 94.50 78 VAL A N 1
ATOM 604 C CA . VAL A 1 78 ? -17.177 0.033 27.244 1.00 94.50 78 VAL A CA 1
ATOM 605 C C . VAL A 1 78 ? -17.281 1.078 26.138 1.00 94.50 78 VAL A C 1
ATOM 607 O O . VAL A 1 78 ? -16.448 1.060 25.237 1.00 94.50 78 VAL A O 1
ATOM 610 N N . ASP A 1 79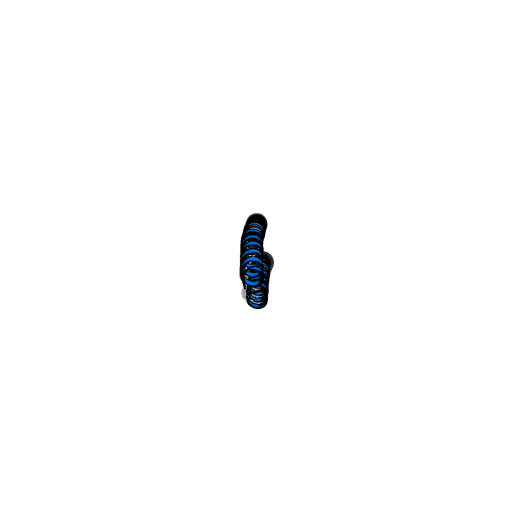 ? -18.254 1.983 26.222 1.00 95.38 79 ASP A N 1
ATOM 611 C CA . ASP A 1 79 ? -18.492 3.040 25.240 1.00 95.38 79 ASP A CA 1
ATOM 612 C C . ASP A 1 79 ? -17.268 3.954 25.112 1.00 95.38 79 ASP A C 1
ATOM 614 O O . ASP A 1 79 ? -16.735 4.085 24.011 1.00 95.38 79 ASP A O 1
ATOM 618 N N . ASP A 1 80 ? -16.735 4.453 26.231 1.00 95.69 80 ASP A N 1
ATOM 619 C CA . ASP A 1 80 ? -15.505 5.257 26.268 1.00 95.69 80 ASP A CA 1
ATOM 620 C C . ASP A 1 80 ? -14.312 4.508 25.643 1.00 95.69 80 ASP A C 1
ATOM 622 O O . ASP A 1 80 ? -13.472 5.080 24.944 1.00 95.69 80 ASP A O 1
ATOM 626 N N . GLY A 1 81 ? -14.219 3.199 25.903 1.00 95.12 81 GLY A N 1
ATOM 627 C CA . GLY A 1 81 ? -13.161 2.349 25.366 1.00 95.12 81 GLY A CA 1
ATOM 628 C C . GLY A 1 81 ? -13.242 2.183 23.848 1.00 95.12 81 GLY A C 1
ATOM 629 O O . GLY A 1 81 ? -12.211 2.230 23.176 1.00 95.12 81 GLY A O 1
ATOM 630 N N . TYR A 1 82 ? -14.449 1.998 23.309 1.00 95.12 82 TYR A N 1
ATOM 631 C CA . TYR A 1 82 ? -14.678 1.909 21.867 1.00 95.12 82 TYR A CA 1
ATOM 632 C C . TYR A 1 82 ? -14.502 3.263 21.176 1.00 95.12 82 TYR A C 1
ATOM 634 O O . TYR A 1 82 ? -13.897 3.295 20.110 1.00 95.12 82 TYR A O 1
ATOM 642 N N . GLU A 1 83 ? -14.950 4.365 21.783 1.00 93.44 83 GLU A N 1
ATOM 643 C CA . GLU A 1 83 ? -14.749 5.719 21.250 1.00 93.44 83 GLU A CA 1
ATOM 644 C C . GLU A 1 83 ? -13.254 6.044 21.140 1.00 93.44 83 GLU A C 1
ATOM 646 O O . GLU A 1 83 ? -12.770 6.380 20.062 1.00 93.44 83 GLU A O 1
ATOM 651 N N . SER A 1 84 ? -12.482 5.813 22.207 1.00 94.31 84 SER A N 1
ATOM 652 C CA . SER A 1 84 ? -11.031 6.029 22.175 1.00 94.31 84 SER A CA 1
ATOM 653 C C . SER A 1 84 ? -10.315 5.119 21.166 1.00 94.31 84 SER A C 1
ATOM 655 O O . SER A 1 84 ? -9.345 5.537 20.530 1.00 94.31 84 SER A O 1
ATOM 657 N N . ALA A 1 85 ? -10.774 3.875 21.003 1.00 92.88 85 ALA A N 1
ATOM 658 C CA . ALA A 1 85 ? -10.228 2.968 19.998 1.00 92.88 85 ALA A CA 1
ATOM 659 C C . ALA A 1 85 ? -10.567 3.417 18.568 1.00 92.88 85 ALA A C 1
ATOM 661 O O . ALA A 1 85 ? -9.706 3.317 17.696 1.00 92.88 85 ALA A O 1
ATOM 662 N N . ALA A 1 86 ? -11.781 3.924 18.339 1.00 92.12 86 ALA A N 1
ATOM 663 C CA . ALA A 1 86 ? -12.225 4.445 17.052 1.00 92.12 86 ALA A CA 1
ATOM 664 C C . ALA A 1 86 ? -11.429 5.692 16.646 1.00 92.12 86 ALA A C 1
ATOM 666 O O . ALA A 1 86 ? -10.954 5.757 15.517 1.00 92.12 86 ALA A O 1
ATOM 667 N N . GLU A 1 87 ? -11.194 6.629 17.571 1.00 92.94 87 GLU A N 1
ATOM 668 C CA . GLU A 1 87 ? -10.336 7.798 17.325 1.00 92.94 87 GLU A CA 1
ATOM 669 C C . GLU A 1 87 ? -8.913 7.382 16.924 1.00 92.94 87 GLU A C 1
ATOM 671 O O . GLU A 1 87 ? -8.369 7.852 15.928 1.00 92.94 87 GLU A O 1
ATOM 676 N N . PHE A 1 88 ? -8.314 6.443 17.662 1.00 93.50 88 PHE A N 1
ATOM 677 C CA . PHE A 1 88 ? -6.981 5.934 17.334 1.00 93.50 88 PHE A CA 1
ATOM 678 C C . PHE A 1 88 ? -6.944 5.198 15.984 1.00 93.50 88 PHE A C 1
ATOM 680 O O . PHE A 1 88 ? -5.957 5.271 15.244 1.00 93.50 88 PHE A O 1
ATOM 687 N N . GLN A 1 89 ? -8.007 4.458 15.669 1.00 93.56 89 GLN A N 1
ATOM 688 C CA . GLN A 1 89 ? -8.164 3.765 14.398 1.00 93.56 89 GLN A CA 1
ATOM 689 C C . GLN A 1 89 ? -8.268 4.754 13.230 1.00 93.56 89 GLN A C 1
ATOM 691 O O . GLN A 1 89 ? -7.567 4.554 12.241 1.00 93.56 89 GLN A O 1
ATOM 696 N N . ASP A 1 90 ? -9.057 5.822 13.354 1.00 93.81 90 ASP A N 1
ATOM 697 C CA . ASP A 1 90 ? -9.205 6.881 12.343 1.00 93.81 90 ASP A CA 1
ATOM 698 C C . ASP A 1 90 ? -7.870 7.588 12.052 1.00 93.81 90 ASP A C 1
ATOM 700 O O . ASP A 1 90 ? -7.451 7.712 10.896 1.00 93.81 90 ASP A O 1
ATOM 704 N N . GLU A 1 91 ? -7.119 7.945 13.101 1.00 96.06 91 GLU A N 1
ATOM 705 C CA . GLU A 1 91 ? -5.770 8.509 12.956 1.00 96.06 91 GLU A CA 1
ATOM 706 C C . GLU A 1 91 ? -4.821 7.535 12.237 1.00 96.06 91 GLU A C 1
ATOM 708 O O . GLU A 1 91 ? -4.018 7.931 11.385 1.00 96.06 91 GLU A O 1
ATOM 713 N N . THR A 1 92 ? -4.918 6.243 12.564 1.00 96.12 92 THR A N 1
ATOM 714 C CA . THR A 1 92 ? -4.101 5.196 11.943 1.00 96.12 92 THR A CA 1
ATOM 715 C C . THR A 1 92 ? -4.452 5.022 10.468 1.00 96.12 92 THR A C 1
ATOM 717 O O . THR A 1 92 ? -3.542 4.954 9.641 1.00 96.12 92 THR A O 1
ATOM 720 N N . TRP A 1 93 ? -5.738 4.962 10.119 1.00 96.56 93 TRP A N 1
ATOM 721 C CA . TRP A 1 93 ? -6.176 4.826 8.731 1.00 96.56 93 TRP A CA 1
ATOM 722 C C . TRP A 1 93 ? -5.806 6.043 7.900 1.00 96.56 93 TRP A C 1
ATOM 724 O O . TRP A 1 93 ? -5.283 5.867 6.803 1.00 96.56 93 TRP A O 1
ATOM 734 N N . THR A 1 94 ? -5.949 7.251 8.447 1.00 95.81 94 THR A N 1
ATOM 735 C CA . THR A 1 94 ? -5.468 8.481 7.805 1.00 95.81 94 THR A CA 1
ATOM 736 C C . THR A 1 94 ? -3.982 8.369 7.454 1.00 95.81 94 THR A C 1
ATOM 738 O O . THR A 1 94 ? -3.602 8.563 6.301 1.00 95.81 94 THR A O 1
ATOM 741 N N . ALA A 1 95 ? -3.138 7.960 8.407 1.00 97.50 95 ALA A N 1
ATOM 742 C CA . ALA A 1 95 ? -1.707 7.782 8.157 1.00 97.50 95 ALA A CA 1
ATOM 743 C C . ALA A 1 95 ? -1.404 6.669 7.133 1.00 97.50 95 ALA A C 1
ATOM 745 O O . ALA A 1 95 ? -0.451 6.774 6.357 1.00 97.50 95 ALA A O 1
ATOM 746 N N . VAL A 1 96 ? -2.194 5.591 7.123 1.00 97.56 96 VAL A N 1
ATOM 747 C CA . VAL A 1 96 ? -2.067 4.507 6.138 1.00 97.56 96 VAL A CA 1
ATOM 748 C C . VAL A 1 96 ? -2.437 4.997 4.738 1.00 97.56 96 VAL A C 1
ATOM 750 O O . VAL A 1 96 ? -1.689 4.716 3.803 1.00 97.56 96 VAL A O 1
ATOM 753 N N . HIS A 1 97 ? -3.538 5.736 4.588 1.00 96.56 97 HIS A N 1
ATOM 754 C CA . HIS A 1 97 ? -3.956 6.322 3.311 1.00 96.56 97 HIS A CA 1
ATOM 755 C C . HIS A 1 97 ? -2.899 7.269 2.765 1.00 96.56 97 HIS A C 1
ATOM 757 O O . HIS A 1 97 ? -2.464 7.085 1.633 1.00 96.56 97 HIS A O 1
ATOM 763 N N . GLU A 1 98 ? -2.403 8.197 3.585 1.00 96.88 98 GLU A N 1
ATOM 764 C CA . GLU A 1 98 ? -1.333 9.117 3.183 1.00 96.88 98 GLU A C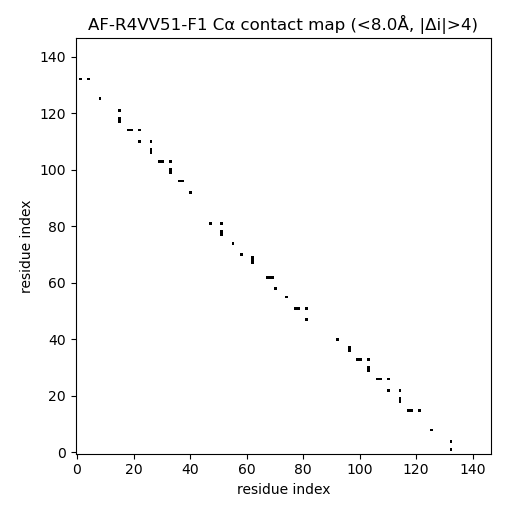A 1
ATOM 765 C C . GLU A 1 98 ? -0.085 8.362 2.697 1.00 96.88 98 GLU A C 1
ATOM 767 O O . GLU A 1 98 ? 0.462 8.666 1.636 1.00 96.88 98 GLU A O 1
ATOM 772 N N . ALA A 1 99 ? 0.344 7.329 3.429 1.00 97.50 99 ALA A N 1
ATOM 773 C CA . ALA A 1 99 ? 1.507 6.530 3.053 1.00 97.50 99 ALA A CA 1
ATOM 774 C C . ALA A 1 99 ? 1.290 5.734 1.753 1.00 97.50 99 ALA A C 1
ATOM 776 O O . ALA A 1 99 ? 2.221 5.560 0.960 1.00 97.50 99 ALA A O 1
ATOM 777 N N . VAL A 1 100 ? 0.076 5.225 1.534 1.00 97.69 100 VAL A N 1
ATOM 778 C CA . VAL A 1 100 ? -0.292 4.495 0.316 1.00 97.69 100 VAL A CA 1
ATOM 779 C C . VAL A 1 100 ? -0.358 5.446 -0.873 1.00 97.69 100 VAL A C 1
ATOM 781 O O . VAL A 1 100 ? 0.254 5.146 -1.894 1.00 97.69 100 VAL A O 1
ATOM 784 N N . GLU A 1 101 ? -1.021 6.595 -0.742 1.00 96.44 101 GLU A N 1
ATOM 785 C CA . GLU A 1 101 ? -1.095 7.626 -1.782 1.00 96.44 101 GLU A CA 1
ATOM 786 C C . GLU A 1 101 ? 0.299 8.1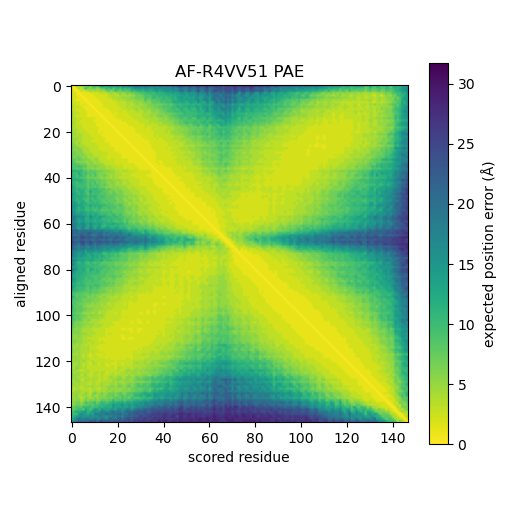22 -2.184 1.00 96.44 101 GLU A C 1
ATOM 788 O O . GLU A 1 101 ? 0.622 8.171 -3.375 1.00 96.44 101 GLU A O 1
ATOM 793 N N . GLU A 1 102 ? 1.167 8.412 -1.209 1.00 97.31 102 GLU A N 1
ATOM 794 C CA . GLU A 1 102 ? 2.560 8.784 -1.470 1.00 97.31 102 GLU A CA 1
ATOM 795 C C . GLU A 1 102 ? 3.308 7.652 -2.197 1.00 97.31 102 GLU A C 1
ATOM 797 O O . GLU A 1 102 ? 4.049 7.888 -3.157 1.00 97.31 102 GLU A O 1
ATOM 802 N N . GLY A 1 103 ? 3.094 6.401 -1.783 1.00 97.31 103 GLY A N 1
ATOM 803 C CA . GLY A 1 103 ? 3.666 5.222 -2.429 1.00 97.31 103 GLY A CA 1
ATOM 804 C C . GLY A 1 103 ? 3.226 5.060 -3.888 1.00 97.31 103 GLY A C 1
ATOM 805 O O . GLY A 1 103 ? 4.071 4.814 -4.753 1.00 97.31 103 GLY A O 1
ATOM 806 N N . VAL A 1 104 ? 1.931 5.232 -4.168 1.00 97.50 104 VAL A N 1
ATOM 807 C CA . VAL A 1 104 ? 1.355 5.186 -5.521 1.00 97.50 104 VAL A CA 1
ATOM 808 C C . VAL A 1 104 ? 1.955 6.291 -6.381 1.00 97.50 104 VAL A C 1
ATOM 810 O O . VAL A 1 104 ? 2.488 6.000 -7.448 1.00 97.50 104 VAL A O 1
ATOM 813 N N . GLN A 1 105 ? 1.962 7.536 -5.899 1.00 97.38 105 GLN A N 1
ATOM 814 C CA . GLN A 1 105 ? 2.508 8.671 -6.644 1.00 97.38 105 GLN A CA 1
ATOM 815 C C . GLN A 1 105 ? 3.999 8.485 -6.968 1.00 97.38 105 GLN A C 1
ATOM 817 O O . GLN A 1 105 ? 4.445 8.761 -8.088 1.00 97.38 105 GLN A O 1
ATOM 822 N N . ASN A 1 106 ? 4.779 7.988 -6.005 1.00 97.81 106 ASN A N 1
ATOM 823 C CA . ASN A 1 106 ? 6.192 7.679 -6.210 1.00 97.81 106 ASN A CA 1
ATOM 824 C C . ASN A 1 106 ? 6.385 6.565 -7.248 1.00 97.81 106 ASN A C 1
ATOM 826 O O . ASN A 1 106 ? 7.277 6.660 -8.096 1.00 97.81 106 ASN A O 1
ATOM 830 N N . PHE A 1 107 ? 5.552 5.521 -7.201 1.00 97.19 107 PHE A N 1
ATOM 831 C CA . PHE A 1 107 ? 5.576 4.440 -8.181 1.00 97.19 107 PHE A CA 1
ATOM 832 C C . PHE A 1 107 ? 5.226 4.938 -9.586 1.00 97.19 107 PHE A C 1
ATOM 834 O O . PHE A 1 107 ? 5.973 4.655 -10.519 1.00 97.19 107 PHE A O 1
ATOM 841 N N . GLU A 1 108 ? 4.141 5.698 -9.741 1.00 96.88 108 GLU A N 1
ATOM 842 C CA . GLU A 1 108 ? 3.720 6.261 -11.029 1.00 96.88 108 GLU A CA 1
ATOM 843 C C . GLU A 1 108 ? 4.806 7.153 -11.623 1.00 96.88 108 GLU A C 1
ATOM 845 O O . GLU A 1 108 ? 5.189 6.973 -12.774 1.00 96.88 108 GLU A O 1
ATOM 850 N N . THR A 1 109 ? 5.401 8.022 -10.805 1.00 97.38 109 THR A N 1
ATOM 851 C CA . THR A 1 109 ? 6.524 8.865 -11.230 1.00 97.38 109 THR A CA 1
ATOM 852 C C . THR A 1 109 ? 7.709 8.022 -11.707 1.00 97.38 109 THR A C 1
ATOM 854 O O . THR A 1 109 ? 8.332 8.324 -12.724 1.00 97.38 109 THR A O 1
ATOM 857 N N . ALA A 1 110 ? 8.064 6.953 -10.990 1.00 97.06 110 ALA A N 1
ATOM 858 C CA . ALA A 1 110 ? 9.152 6.064 -11.398 1.00 97.06 110 ALA A CA 1
ATOM 859 C C . ALA A 1 110 ? 8.826 5.292 -12.688 1.00 97.06 110 ALA A C 1
ATOM 861 O O . ALA A 1 110 ? 9.701 5.113 -13.536 1.00 97.06 110 ALA A O 1
ATOM 862 N N . ALA A 1 111 ? 7.579 4.851 -12.833 1.00 97.06 111 ALA A N 1
ATOM 863 C CA . ALA A 1 111 ? 7.075 4.134 -13.993 1.00 97.06 111 ALA A CA 1
ATOM 864 C C . ALA A 1 111 ? 7.066 5.022 -15.248 1.00 97.06 111 ALA A C 1
ATOM 866 O O . ALA A 1 111 ? 7.539 4.586 -16.297 1.00 97.06 111 ALA A O 1
ATOM 867 N N . ASP A 1 112 ? 6.635 6.277 -15.119 1.00 95.94 112 ASP A N 1
ATOM 868 C CA . ASP A 1 112 ? 6.652 7.264 -16.202 1.00 95.94 112 ASP A CA 1
ATOM 869 C C . ASP A 1 112 ? 8.093 7.574 -16.635 1.00 95.94 112 ASP A C 1
ATOM 871 O O . ASP A 1 112 ? 8.422 7.473 -17.815 1.00 95.94 112 ASP A O 1
ATOM 875 N N . ASN A 1 113 ? 8.999 7.821 -15.679 1.00 96.94 113 ASN A N 1
ATOM 876 C CA . ASN A 1 113 ? 10.427 8.011 -15.973 1.00 96.94 113 ASN A CA 1
ATOM 877 C C . ASN A 1 113 ? 11.045 6.796 -16.691 1.00 96.94 113 ASN A C 1
ATOM 879 O O . ASN A 1 113 ? 11.907 6.941 -17.562 1.00 96.94 113 ASN A O 1
ATOM 883 N N . TYR A 1 114 ? 10.637 5.581 -16.313 1.00 94.75 114 TYR A N 1
ATOM 884 C CA . TYR A 1 114 ? 11.076 4.364 -16.988 1.00 94.75 114 TYR A CA 1
ATOM 885 C C . TYR A 1 114 ? 10.528 4.284 -18.420 1.00 94.75 114 TYR A C 1
ATOM 887 O O . TYR A 1 114 ? 11.290 3.953 -19.329 1.00 94.75 114 TYR A O 1
ATOM 895 N N . GLY A 1 115 ? 9.257 4.637 -18.632 1.00 95.56 115 GLY A N 1
ATOM 896 C CA . GLY A 1 115 ? 8.642 4.746 -19.957 1.00 95.56 115 GLY A CA 1
ATOM 897 C C . GLY A 1 115 ? 9.390 5.721 -20.867 1.00 95.56 115 GLY A C 1
ATOM 898 O O . GLY A 1 115 ? 9.810 5.340 -21.956 1.00 95.56 115 GLY A O 1
ATOM 899 N N . GLU A 1 116 ? 9.688 6.928 -20.382 1.00 96.06 116 GLU A N 1
ATOM 900 C CA . GLU A 1 116 ? 10.459 7.931 -21.134 1.00 96.06 116 GLU A CA 1
ATOM 901 C C . GLU A 1 116 ? 11.867 7.437 -21.511 1.00 96.06 116 GLU A C 1
ATOM 903 O O . GLU A 1 116 ? 12.367 7.680 -22.615 1.00 96.06 116 GLU A O 1
ATOM 908 N N . MET A 1 117 ? 12.533 6.713 -20.606 1.00 95.94 117 MET A N 1
ATOM 909 C CA . MET A 1 117 ? 13.840 6.117 -20.889 1.00 95.94 117 MET A CA 1
ATOM 910 C C . MET A 1 117 ? 13.745 5.026 -21.965 1.00 95.94 117 MET A C 1
ATOM 912 O O . MET A 1 117 ? 14.637 4.921 -22.816 1.00 95.94 117 MET A O 1
ATOM 916 N N . VAL A 1 118 ? 12.688 4.209 -21.926 1.00 94.19 118 VAL A N 1
ATOM 917 C CA . VAL A 1 118 ? 12.407 3.198 -22.952 1.00 94.19 118 VAL A CA 1
ATOM 918 C C . 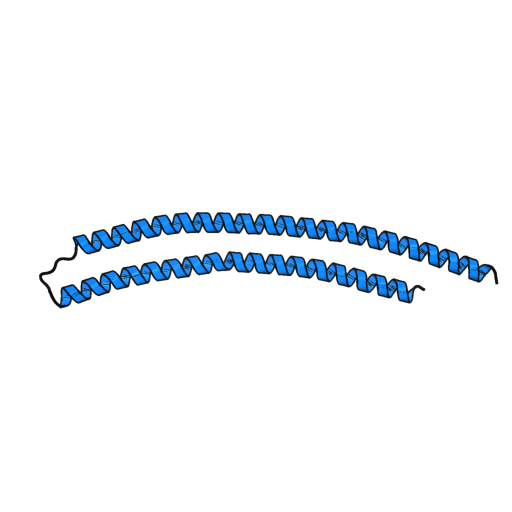VAL A 1 118 ? 12.179 3.871 -24.303 1.00 94.19 118 VAL A C 1
ATOM 920 O O . VAL A 1 118 ? 12.813 3.456 -25.271 1.00 94.19 118 VAL A O 1
ATOM 923 N N . ASP A 1 119 ? 11.378 4.935 -24.361 1.00 94.31 119 ASP A N 1
ATOM 924 C CA . ASP A 1 119 ? 11.106 5.700 -25.586 1.00 94.31 119 ASP A CA 1
ATOM 925 C C . ASP A 1 119 ? 12.388 6.261 -26.198 1.00 94.31 119 ASP A C 1
ATOM 927 O O . ASP A 1 119 ? 12.698 6.018 -27.362 1.00 94.31 119 ASP A O 1
ATOM 931 N N . SER A 1 120 ? 13.203 6.931 -25.386 1.00 94.38 120 SER A N 1
ATOM 932 C CA . SER A 1 120 ? 14.481 7.492 -25.834 1.00 94.38 120 SER A CA 1
ATOM 933 C C . SER A 1 120 ? 15.443 6.417 -26.360 1.00 94.38 120 SER A C 1
ATOM 935 O O . SER A 1 120 ? 16.115 6.589 -27.387 1.00 94.38 120 SER A O 1
ATOM 937 N N . SER A 1 121 ? 15.494 5.265 -25.683 1.00 91.25 121 SER A N 1
ATOM 938 C CA . SER A 1 121 ? 16.316 4.12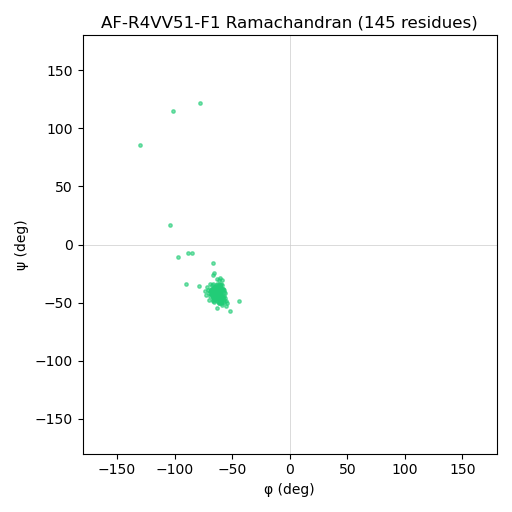6 -26.107 1.00 91.25 121 SER A CA 1
ATOM 939 C C . SER A 1 121 ? 15.812 3.528 -27.420 1.00 91.25 121 SER A C 1
ATOM 941 O O . SER A 1 121 ? 16.610 3.147 -28.278 1.00 91.25 121 SER A O 1
ATOM 943 N N . PHE A 1 122 ? 14.493 3.469 -27.581 1.00 91.81 122 PHE A N 1
ATOM 944 C CA . PHE A 1 122 ? 13.820 2.962 -28.762 1.00 91.81 122 PHE A CA 1
ATOM 945 C C . PHE A 1 122 ? 14.057 3.849 -29.987 1.00 91.81 122 PHE A C 1
ATOM 947 O O . PHE A 1 122 ? 14.500 3.350 -31.021 1.00 91.81 122 PHE A O 1
ATOM 954 N N . ASP A 1 123 ? 13.882 5.162 -29.846 1.00 91.06 123 ASP A N 1
ATOM 955 C CA . ASP A 1 123 ? 14.153 6.142 -30.902 1.00 91.06 123 ASP A CA 1
ATOM 956 C C . ASP A 1 123 ? 15.621 6.119 -31.340 1.00 91.06 123 ASP A C 1
ATOM 958 O O . ASP A 1 123 ? 15.936 6.208 -32.530 1.00 91.06 123 ASP A O 1
ATOM 962 N N . THR A 1 124 ? 16.539 5.974 -30.380 1.00 91.81 124 THR A N 1
ATOM 963 C CA . THR A 1 124 ? 17.974 5.832 -30.665 1.00 91.81 124 THR A CA 1
ATOM 964 C C . THR A 1 124 ? 18.252 4.549 -31.448 1.00 91.81 124 THR A C 1
ATOM 966 O O . THR A 1 124 ? 19.043 4.547 -32.395 1.00 91.81 124 THR A O 1
ATOM 969 N N . TYR A 1 125 ? 17.603 3.449 -31.065 1.00 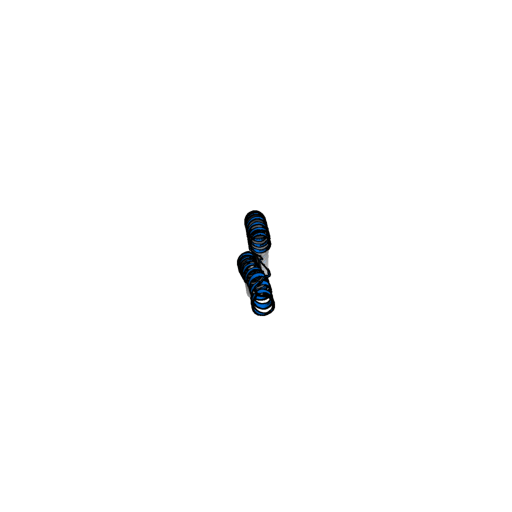89.31 125 TYR A N 1
ATOM 970 C CA . TYR A 1 125 ? 17.754 2.163 -31.733 1.00 89.31 125 TYR A CA 1
ATOM 971 C C . TYR A 1 125 ? 17.187 2.180 -33.159 1.00 89.31 125 TYR A C 1
ATOM 973 O O . TYR A 1 125 ? 17.867 1.722 -34.079 1.00 89.31 125 TYR A O 1
ATOM 981 N N . LEU A 1 126 ? 16.003 2.766 -33.366 1.00 89.19 126 LEU A N 1
ATOM 982 C CA . LEU A 1 126 ? 15.412 2.954 -34.694 1.00 89.19 126 LEU A CA 1
ATOM 983 C C . LEU A 1 126 ? 16.311 3.798 -35.598 1.00 89.19 126 LEU A C 1
ATOM 985 O O . LEU A 1 126 ? 16.614 3.375 -36.708 1.00 89.19 126 LEU A O 1
ATOM 989 N N . GLN A 1 127 ? 16.826 4.931 -35.111 1.00 88.62 127 GLN A N 1
ATOM 990 C CA . GLN A 1 127 ? 17.756 5.760 -35.887 1.00 88.62 127 GLN A CA 1
ATOM 991 C C . GLN A 1 127 ? 19.026 5.004 -36.294 1.00 88.62 127 GLN A C 1
ATOM 993 O O . GLN A 1 127 ? 19.556 5.212 -37.386 1.00 88.62 127 GLN A O 1
ATOM 998 N N . ALA A 1 128 ? 19.563 4.147 -35.424 1.00 88.81 128 ALA A N 1
ATOM 999 C CA . ALA A 1 128 ? 20.718 3.320 -35.765 1.00 88.81 128 ALA A CA 1
ATOM 1000 C C . ALA A 1 128 ? 20.376 2.282 -36.846 1.00 88.81 128 ALA A C 1
ATOM 1002 O O . ALA A 1 128 ? 21.193 2.016 -37.727 1.00 88.81 128 ALA A O 1
ATOM 1003 N N . HIS A 1 129 ? 19.172 1.715 -36.791 1.00 86.12 129 HIS A N 1
ATOM 1004 C CA . HIS A 1 129 ? 18.683 0.738 -37.760 1.00 86.12 129 HIS A CA 1
ATOM 1005 C C . HIS A 1 129 ? 18.429 1.366 -39.137 1.00 86.12 129 HIS A C 1
ATOM 1007 O O . HIS A 1 129 ? 18.929 0.845 -40.131 1.00 86.12 129 HIS A O 1
ATOM 1013 N N . GLU A 1 130 ? 17.803 2.544 -39.184 1.00 86.94 130 GLU A N 1
ATOM 1014 C CA . GLU A 1 130 ? 17.587 3.320 -40.415 1.00 86.94 130 GLU A CA 1
ATOM 1015 C C . GLU A 1 130 ? 18.916 3.711 -41.092 1.00 86.94 130 GLU A C 1
ATOM 1017 O O . GLU A 1 130 ? 19.041 3.650 -42.313 1.00 86.94 130 GLU A O 1
ATOM 1022 N N . GLN A 1 131 ? 19.960 4.039 -40.319 1.00 88.50 131 GLN A N 1
ATOM 1023 C CA . GLN A 1 131 ? 21.301 4.294 -40.872 1.00 88.50 131 GLN A CA 1
ATOM 1024 C C . GLN A 1 131 ? 21.925 3.046 -41.517 1.00 88.50 131 GLN A C 1
ATOM 1026 O O . GLN A 1 131 ? 22.631 3.151 -42.525 1.00 88.50 131 GLN A O 1
ATOM 1031 N N . VAL A 1 132 ? 21.692 1.865 -40.937 1.00 88.44 132 VAL A N 1
ATOM 1032 C CA . VAL A 1 132 ? 22.173 0.589 -41.489 1.00 88.44 132 VAL A CA 1
ATOM 1033 C C . VAL A 1 132 ? 21.413 0.231 -42.761 1.00 88.44 132 VAL A C 1
ATOM 1035 O O . VAL A 1 132 ? 22.048 -0.197 -43.723 1.00 88.44 132 VAL A O 1
ATOM 1038 N N . GLU A 1 133 ? 20.095 0.430 -42.786 1.00 87.00 133 GLU A N 1
ATOM 1039 C CA . GLU A 1 133 ? 19.272 0.239 -43.983 1.00 87.00 133 GLU A CA 1
ATOM 1040 C C . GLU A 1 133 ? 19.754 1.138 -45.125 1.00 87.00 133 GLU A C 1
ATOM 1042 O O . GLU A 1 133 ? 20.117 0.621 -46.178 1.00 87.00 133 GLU A O 1
ATOM 1047 N N . ALA A 1 134 ? 19.897 2.445 -44.881 1.00 87.12 134 ALA A N 1
ATOM 1048 C CA . ALA A 1 134 ? 20.391 3.391 -45.883 1.00 87.12 134 ALA A CA 1
ATOM 1049 C C . ALA A 1 134 ? 21.781 3.008 -46.423 1.00 87.12 134 ALA A C 1
ATOM 1051 O O . ALA A 1 134 ? 22.030 3.078 -47.625 1.00 87.12 134 ALA A O 1
ATOM 1052 N N . SER A 1 135 ? 22.682 2.550 -45.545 1.00 85.75 135 SER A N 1
ATOM 1053 C CA . SER A 1 135 ? 24.005 2.065 -45.961 1.00 85.75 135 SER A CA 1
ATOM 1054 C C . SER A 1 135 ? 23.900 0.809 -46.835 1.00 85.75 135 SER A C 1
ATOM 1056 O O . SER A 1 135 ? 24.629 0.673 -47.813 1.00 85.75 135 SER A O 1
ATOM 1058 N N . ALA A 1 136 ? 23.018 -0.131 -46.483 1.00 85.56 136 ALA A N 1
ATOM 1059 C CA . ALA A 1 136 ? 22.822 -1.369 -47.232 1.00 85.56 136 ALA A CA 1
ATOM 1060 C C . ALA A 1 136 ? 22.203 -1.118 -48.616 1.00 85.56 136 ALA A C 1
ATOM 1062 O O . ALA A 1 136 ? 22.630 -1.743 -49.587 1.00 85.56 136 ALA A O 1
ATOM 1063 N N . GLU A 1 137 ? 21.251 -0.188 -48.712 1.00 85.62 137 GLU A N 1
ATOM 1064 C CA . GLU A 1 137 ? 20.659 0.248 -49.980 1.00 85.62 137 GLU A CA 1
ATOM 1065 C C . GLU A 1 137 ? 21.703 0.899 -50.898 1.00 85.62 137 GLU A C 1
ATOM 1067 O O . GLU A 1 137 ? 21.772 0.562 -52.080 1.00 85.62 137 GLU A O 1
ATOM 1072 N N . GLU A 1 138 ? 22.580 1.753 -50.355 1.00 84.44 138 GLU A N 1
ATOM 1073 C CA . GLU A 1 138 ? 23.679 2.368 -51.115 1.00 84.44 138 GLU A CA 1
ATOM 1074 C C . GLU A 1 138 ? 24.650 1.312 -51.676 1.00 84.44 138 GLU A C 1
ATOM 1076 O O . GLU A 1 138 ? 25.068 1.392 -52.833 1.00 84.44 138 GLU A O 1
ATOM 1081 N N . PHE A 1 139 ? 24.981 0.275 -50.896 1.00 81.00 139 PHE A N 1
ATOM 1082 C CA . PHE A 1 139 ? 25.807 -0.840 -51.376 1.00 81.00 139 PHE A CA 1
ATOM 1083 C C . PHE A 1 139 ? 25.130 -1.648 -52.493 1.00 81.00 139 PHE A C 1
ATOM 1085 O O . PHE A 1 139 ? 25.811 -2.049 -53.438 1.00 81.00 139 PHE A O 1
ATOM 1092 N N . GLU A 1 140 ? 23.819 -1.890 -52.403 1.00 78.56 140 GLU A N 1
ATOM 1093 C CA . GLU A 1 140 ? 23.055 -2.616 -53.428 1.00 78.56 140 GLU A CA 1
ATOM 1094 C C . GLU A 1 140 ? 23.000 -1.818 -54.746 1.00 78.56 140 GLU A C 1
ATOM 1096 O O . GLU A 1 140 ? 23.189 -2.384 -55.822 1.00 78.56 140 GLU A O 1
ATOM 1101 N N . GLU A 1 141 ? 22.844 -0.493 -54.684 1.00 73.31 141 GLU A N 1
ATOM 1102 C CA . GLU A 1 141 ? 22.835 0.376 -55.871 1.00 73.31 141 GLU A CA 1
ATOM 1103 C C . GLU A 1 141 ? 24.215 0.449 -56.566 1.00 73.31 141 GLU A C 1
ATOM 1105 O O . GLU A 1 141 ? 24.310 0.484 -57.800 1.00 73.31 141 GLU A O 1
ATOM 1110 N N . ILE A 1 142 ? 25.306 0.405 -55.791 1.00 75.31 142 ILE A N 1
ATOM 1111 C CA . ILE A 1 142 ? 26.681 0.343 -56.316 1.00 75.31 142 ILE A CA 1
ATOM 1112 C C . ILE A 1 142 ? 26.965 -1.004 -57.003 1.00 75.31 142 ILE A C 1
ATOM 1114 O O . ILE A 1 142 ? 27.600 -1.019 -58.055 1.00 75.31 142 ILE A O 1
ATOM 1118 N N . ASP A 1 143 ? 26.494 -2.123 -56.448 1.00 70.94 143 ASP A N 1
ATOM 1119 C CA . ASP A 1 143 ? 26.681 -3.461 -57.036 1.00 70.94 143 ASP A CA 1
ATOM 1120 C C . ASP A 1 143 ? 25.878 -3.619 -58.341 1.00 70.94 143 ASP A C 1
ATOM 1122 O O . ASP A 1 143 ? 26.411 -4.056 -59.358 1.00 70.94 143 ASP A O 1
ATOM 1126 N N . VAL A 1 144 ? 24.625 -3.142 -58.367 1.00 64.88 144 VAL A N 1
ATOM 1127 C CA . VAL A 1 144 ? 23.759 -3.170 -59.565 1.00 64.88 144 VAL A CA 1
ATOM 1128 C C . VAL A 1 144 ? 24.275 -2.271 -60.697 1.00 64.88 144 VAL A C 1
ATOM 1130 O O . VAL A 1 144 ? 23.983 -2.528 -61.862 1.00 64.88 144 VAL A O 1
ATOM 1133 N N . SER A 1 145 ? 25.033 -1.214 -60.391 1.00 62.84 145 SER A N 1
ATOM 1134 C CA . SER A 1 145 ? 25.628 -0.324 -61.403 1.00 62.84 145 SER A CA 1
ATOM 1135 C C . SER A 1 145 ? 27.012 -0.770 -61.901 1.00 62.84 145 SER A C 1
ATOM 1137 O O . SER A 1 145 ? 27.536 -0.168 -62.845 1.00 62.84 145 SER A O 1
ATOM 1139 N N . ALA A 1 146 ? 27.601 -1.807 -61.293 1.00 57.75 146 ALA A N 1
ATOM 1140 C CA . ALA A 1 146 ? 28.910 -2.360 -61.643 1.00 57.75 146 ALA A CA 1
ATOM 1141 C C . ALA A 1 146 ? 28.857 -3.600 -62.569 1.00 57.75 146 ALA A C 1
ATOM 1143 O O . ALA A 1 146 ? 29.907 -3.981 -63.098 1.00 57.75 146 ALA A O 1
ATOM 1144 N N . ASP A 1 147 ? 27.671 -4.181 -62.795 1.00 49.34 147 ASP A N 1
ATOM 1145 C CA . ASP A 1 147 ? 27.362 -5.274 -63.749 1.00 49.34 147 ASP A CA 1
ATOM 1146 C C . ASP A 1 147 ? 26.681 -4.741 -65.033 1.00 49.34 147 ASP A C 1
ATOM 1148 O O . ASP A 1 147 ? 26.974 -5.260 -66.140 1.00 49.34 147 ASP A O 1
#

Secondary structure (DSSP, 8-state):
-HHHHHHHHHHHHHHHHHHHHHHHHHHHHHHHHHHHHHHHHHHHHHHHHHHHHHHHHHHHHHHHH-TT---HHHHHHHHHHHHHHHHHHHHHHHHHHHHHHHHHHHHHHHHHHHHHHHHHHHHHHHHHHHHHHHHHHHHHHHHHTT-